Protein AF-A0AAW9KL94-F1 (afdb_monomer_lite)

pLDDT: mean 88.98, std 14.38, range [49.84, 98.56]

InterPro domains:
  IPR012925 TipAS antibiotic-recognition domain [PF07739] (24-124)

Secondary structure (DSSP, 8-state):
--SSSSHHHHHHHHHHHS-HHHHHHHHHHHHHHHHHHHT-SHHHHHHHHHHTS-TTS-TTSHHHHHHHHHHHHHHHHH-GGGTSTTHHHHHHHHHHHTTSHHHHHHHHHHH-TTHHHHHHHHT--

Organism: Clostridium perfringens (NCBI:txid1502)

Structure (mmCIF, N/CA/C/O backbone):
data_AF-A0AAW9KL94-F1
#
_entry.id   AF-A0AAW9KL94-F1
#
loop_
_atom_site.group_PDB
_atom_site.id
_atom_site.type_symbol
_atom_site.label_atom_id
_atom_site.label_alt_id
_atom_site.label_comp_id
_atom_site.label_asym_id
_atom_site.label_entity_id
_atom_site.label_seq_id
_atom_site.pdbx_PDB_ins_code
_atom_site.Cartn_x
_atom_site.Cartn_y
_atom_site.Cartn_z
_atom_site.occupancy
_atom_site.B_iso_or_equiv
_atom_site.auth_seq_id
_atom_site.auth_comp_id
_atom_site.auth_asym_id
_atom_site.auth_atom_id
_atom_site.pdbx_PDB_model_num
ATOM 1 N N . ILE A 1 1 ? 7.735 -8.769 -42.704 1.00 50.47 1 ILE A N 1
ATOM 2 C CA . ILE A 1 1 ? 8.885 -9.180 -41.852 1.00 50.47 1 ILE A CA 1
ATOM 3 C C . ILE A 1 1 ? 10.203 -9.047 -42.644 1.00 50.47 1 ILE A C 1
ATOM 5 O O . ILE A 1 1 ? 10.888 -10.033 -42.862 1.00 50.47 1 ILE A O 1
ATOM 9 N N . LYS A 1 2 ? 10.554 -7.854 -43.159 1.00 49.84 2 LYS A N 1
ATOM 10 C CA . LYS A 1 2 ? 11.738 -7.690 -44.041 1.00 49.84 2 LYS A CA 1
ATOM 11 C C . LYS A 1 2 ? 12.756 -6.624 -43.608 1.00 49.84 2 LYS A C 1
ATOM 13 O O . LYS A 1 2 ? 13.808 -6.554 -44.219 1.00 49.84 2 LYS A O 1
ATOM 18 N N . GLN A 1 3 ? 12.505 -5.859 -42.540 1.00 54.56 3 GLN A N 1
ATOM 19 C CA . GLN A 1 3 ? 13.474 -4.860 -42.050 1.00 54.56 3 GLN A CA 1
ATOM 20 C C . GLN A 1 3 ? 14.370 -5.338 -40.894 1.00 54.56 3 GLN A C 1
ATOM 22 O O . GLN A 1 3 ? 15.459 -4.805 -40.735 1.00 54.56 3 GLN A O 1
ATOM 27 N N . TYR A 1 4 ? 13.970 -6.355 -40.117 1.00 53.28 4 TYR A N 1
ATOM 28 C CA . TYR A 1 4 ? 14.701 -6.733 -38.893 1.00 53.28 4 TYR A CA 1
ATOM 29 C C . TYR A 1 4 ? 15.204 -8.183 -38.849 1.00 53.28 4 TYR A C 1
ATOM 31 O O . TYR A 1 4 ? 15.937 -8.537 -37.936 1.00 53.28 4 TYR A O 1
ATOM 39 N N . GLY A 1 5 ? 14.890 -9.032 -39.832 1.00 55.97 5 GLY A N 1
ATOM 40 C CA . GLY A 1 5 ? 15.486 -10.374 -39.974 1.00 55.97 5 GLY A CA 1
ATOM 41 C C . GLY A 1 5 ? 15.076 -11.442 -38.941 1.00 55.97 5 GLY A C 1
ATOM 42 O O . GLY A 1 5 ? 15.263 -12.618 -39.217 1.00 55.97 5 GLY A O 1
ATOM 43 N N . SER A 1 6 ? 14.488 -11.082 -37.795 1.00 70.38 6 SER A N 1
ATOM 44 C CA . SER A 1 6 ? 13.796 -11.998 -36.868 1.00 70.38 6 SER A CA 1
ATOM 45 C C . SER A 1 6 ? 12.866 -11.223 -35.917 1.00 70.38 6 SER A C 1
ATOM 47 O O . SER A 1 6 ? 13.014 -10.009 -35.755 1.00 70.38 6 SER A O 1
ATOM 49 N N . ILE A 1 7 ? 11.913 -11.912 -35.274 1.00 62.25 7 ILE A N 1
ATOM 50 C CA . ILE A 1 7 ? 11.024 -11.329 -34.243 1.00 62.25 7 ILE A CA 1
ATOM 51 C C . ILE A 1 7 ? 11.844 -10.798 -33.058 1.00 62.25 7 ILE A C 1
ATOM 53 O O . ILE A 1 7 ? 11.562 -9.730 -32.523 1.00 62.25 7 ILE A O 1
ATOM 57 N N . GLU A 1 8 ? 12.917 -11.497 -32.699 1.00 64.31 8 GLU A N 1
ATOM 58 C CA . GLU A 1 8 ? 13.813 -11.120 -31.607 1.00 64.31 8 GLU A CA 1
ATOM 59 C C . GLU A 1 8 ? 14.608 -9.841 -31.917 1.00 64.31 8 GLU A C 1
ATOM 61 O O . GLU A 1 8 ? 14.718 -8.947 -31.076 1.00 64.31 8 GLU A O 1
ATOM 66 N N . LYS A 1 9 ? 15.091 -9.684 -33.157 1.00 69.69 9 LYS A N 1
ATOM 67 C CA . LYS A 1 9 ? 15.731 -8.439 -33.609 1.00 69.69 9 LYS A CA 1
ATOM 68 C C . LYS A 1 9 ? 14.746 -7.274 -33.669 1.00 69.69 9 LYS A C 1
ATOM 70 O O . LYS A 1 9 ? 15.135 -6.153 -33.356 1.00 69.69 9 LYS A O 1
ATOM 75 N N . TYR A 1 10 ? 13.488 -7.528 -34.024 1.00 57.81 10 TYR A N 1
ATOM 76 C CA . TYR A 1 10 ? 12.427 -6.522 -33.980 1.00 57.81 10 TYR A CA 1
ATOM 77 C C . TYR A 1 10 ? 12.117 -6.087 -32.540 1.00 57.81 10 TYR A C 1
ATOM 79 O O . TYR A 1 10 ? 12.093 -4.891 -32.267 1.00 57.81 10 TYR A O 1
ATOM 87 N N . ALA A 1 11 ? 11.992 -7.026 -31.597 1.00 61.16 11 ALA A N 1
ATOM 88 C CA . ALA A 1 11 ? 11.807 -6.720 -30.176 1.00 61.16 11 ALA A CA 1
ATOM 89 C C . ALA A 1 11 ? 12.998 -5.935 -29.595 1.00 61.16 11 ALA A C 1
ATOM 91 O O . ALA A 1 11 ? 12.813 -4.957 -28.873 1.00 61.16 11 ALA A O 1
ATOM 92 N N . LYS A 1 12 ? 14.230 -6.309 -29.960 1.00 66.50 12 LYS A N 1
ATOM 93 C CA . LYS A 1 12 ? 15.451 -5.606 -29.542 1.00 66.50 12 LYS A CA 1
ATOM 94 C C . LYS A 1 12 ? 15.561 -4.206 -30.155 1.00 66.50 12 LYS A C 1
ATOM 96 O O . LYS A 1 12 ? 16.001 -3.282 -29.479 1.00 66.5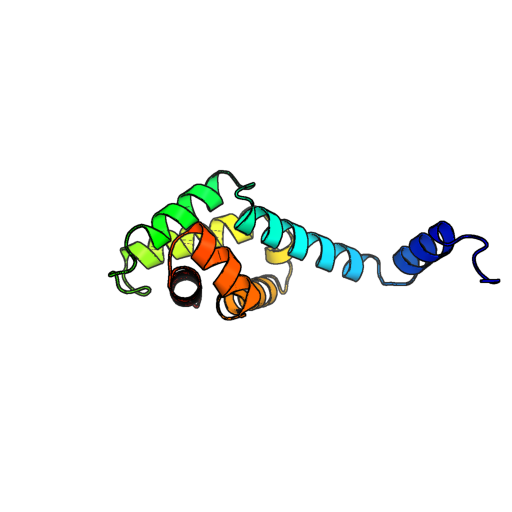0 12 LYS A O 1
ATOM 101 N N . ALA A 1 13 ? 15.143 -4.034 -31.409 1.00 64.44 13 ALA A N 1
ATOM 102 C CA . ALA A 1 13 ? 15.093 -2.733 -32.069 1.00 64.44 13 ALA A CA 1
ATOM 103 C C . ALA A 1 13 ? 13.984 -1.837 -31.499 1.00 64.44 13 ALA A C 1
ATOM 105 O O . ALA A 1 13 ? 14.219 -0.651 -31.309 1.00 64.44 13 ALA A O 1
ATOM 106 N N . LEU A 1 14 ? 12.820 -2.390 -31.150 1.00 63.09 14 LEU A N 1
ATOM 107 C CA . LEU A 1 14 ? 11.758 -1.668 -30.443 1.00 63.09 14 LEU A CA 1
ATOM 108 C C . LEU A 1 14 ? 12.208 -1.205 -29.056 1.00 63.09 14 LEU A C 1
ATOM 110 O O . LEU A 1 14 ? 12.028 -0.037 -28.738 1.00 63.09 14 LEU A O 1
ATOM 114 N N . LYS A 1 15 ? 12.865 -2.074 -28.273 1.00 58.97 15 LYS A N 1
ATOM 115 C CA . LYS A 1 15 ? 13.479 -1.693 -26.986 1.00 58.97 15 LYS A CA 1
ATOM 116 C C . LYS A 1 15 ? 14.546 -0.599 -27.121 1.00 58.97 15 LYS A C 1
ATOM 118 O O . LYS A 1 15 ? 14.819 0.090 -26.152 1.00 58.97 15 LYS A O 1
ATOM 123 N N . LYS A 1 16 ? 15.169 -0.474 -28.297 1.00 61.38 16 LYS A N 1
ATOM 124 C CA . LYS A 1 16 ? 16.180 0.549 -28.599 1.00 61.38 16 LYS A CA 1
ATOM 125 C C . LYS A 1 16 ? 15.573 1.848 -29.156 1.00 61.38 16 LYS A C 1
ATOM 127 O O . LYS A 1 16 ? 16.164 2.903 -28.969 1.00 61.38 16 LYS A O 1
ATOM 132 N N . ASN A 1 17 ? 14.443 1.761 -29.864 1.00 57.38 17 ASN A N 1
ATOM 133 C CA . ASN A 1 17 ? 13.765 2.889 -30.517 1.00 57.38 17 ASN A CA 1
ATOM 134 C C . ASN A 1 17 ? 12.719 3.568 -29.622 1.00 57.38 17 ASN A C 1
ATOM 136 O O . ASN A 1 17 ? 12.432 4.745 -29.812 1.00 57.38 17 ASN A O 1
ATOM 140 N N . LEU A 1 18 ? 12.135 2.841 -28.668 1.00 56.53 18 LEU A N 1
ATOM 141 C CA . LEU A 1 18 ? 11.465 3.445 -27.521 1.00 56.53 18 LEU A CA 1
ATOM 142 C C . LEU A 1 18 ? 12.571 3.975 -26.610 1.00 56.53 18 LEU A C 1
ATOM 144 O O . LEU A 1 18 ? 13.489 3.216 -26.302 1.00 56.53 18 LEU A O 1
ATOM 148 N N . ASN A 1 19 ? 12.513 5.254 -26.222 1.00 59.00 19 ASN A N 1
ATOM 149 C CA . ASN A 1 19 ? 13.479 5.838 -25.289 1.00 59.00 19 ASN A CA 1
ATOM 150 C C . ASN A 1 19 ? 13.688 4.860 -24.130 1.00 59.00 19 ASN A C 1
ATOM 152 O O . ASN A 1 19 ? 12.710 4.445 -23.500 1.00 59.00 19 ASN A O 1
ATOM 156 N N . SER A 1 20 ? 14.943 4.473 -23.884 1.00 60.94 20 SER A N 1
ATOM 157 C CA . SER A 1 20 ? 15.331 3.531 -22.825 1.00 60.94 20 SER A CA 1
ATOM 158 C C . SER A 1 20 ? 14.648 3.856 -21.499 1.00 60.94 20 SER A C 1
ATOM 160 O O . SER A 1 20 ? 14.251 2.953 -20.774 1.00 60.94 20 SER A O 1
ATOM 162 N N . ASP A 1 21 ? 14.430 5.144 -21.255 1.00 61.25 21 ASP A N 1
ATOM 163 C CA . ASP A 1 21 ? 13.865 5.716 -20.039 1.00 61.25 21 ASP A CA 1
ATOM 164 C C . ASP A 1 21 ? 12.362 5.416 -19.866 1.00 61.25 21 ASP A C 1
ATOM 166 O O . ASP A 1 21 ? 11.870 5.274 -18.750 1.00 61.25 21 ASP A O 1
ATOM 170 N N . ILE A 1 22 ? 11.610 5.257 -20.963 1.00 60.31 22 ILE A N 1
ATOM 171 C CA . ILE A 1 22 ? 10.190 4.857 -20.913 1.00 60.31 22 ILE A CA 1
ATOM 172 C C . ILE A 1 22 ? 10.077 3.357 -20.632 1.00 60.31 22 ILE A C 1
ATOM 174 O O . ILE A 1 22 ? 9.215 2.924 -19.863 1.00 60.31 22 ILE A O 1
ATOM 178 N N . LEU A 1 23 ? 10.953 2.556 -21.247 1.00 61.12 23 LEU A N 1
ATOM 179 C CA . LEU A 1 23 ? 10.993 1.114 -21.017 1.00 61.12 23 LEU A CA 1
ATOM 180 C C . LEU A 1 23 ? 11.379 0.804 -19.562 1.00 61.12 23 LEU A C 1
ATOM 182 O O . LEU A 1 23 ? 10.755 -0.056 -18.941 1.00 61.12 23 LEU A O 1
ATOM 186 N N . THR A 1 24 ? 12.332 1.549 -18.994 1.00 79.69 24 THR A N 1
ATOM 187 C CA . THR A 1 24 ? 12.731 1.402 -17.587 1.00 79.69 24 THR A CA 1
ATOM 188 C C . THR A 1 24 ? 11.652 1.879 -16.615 1.00 79.69 24 THR A C 1
ATOM 190 O O . THR A 1 24 ? 11.547 1.326 -15.522 1.00 79.69 24 THR A O 1
ATOM 193 N N . LEU A 1 25 ? 10.816 2.858 -16.978 1.00 86.00 25 LEU A N 1
ATOM 194 C CA . LEU A 1 25 ? 9.719 3.314 -16.117 1.00 86.00 25 LEU A CA 1
ATOM 195 C C . LEU A 1 25 ? 8.605 2.261 -15.991 1.00 86.00 25 LEU A C 1
ATOM 197 O O . LEU A 1 25 ? 8.128 1.985 -14.888 1.00 86.00 25 LEU A O 1
ATOM 201 N N . GLY A 1 26 ? 8.219 1.633 -17.107 1.00 87.50 26 GLY A N 1
ATOM 202 C CA . GLY A 1 26 ? 7.238 0.542 -17.107 1.00 87.50 26 GLY A CA 1
ATOM 203 C C . GLY A 1 26 ? 7.689 -0.649 -16.255 1.00 87.50 26 GLY A C 1
ATOM 204 O O . GLY A 1 26 ? 6.930 -1.132 -15.416 1.00 87.50 26 GLY A O 1
ATOM 205 N N . GLU A 1 27 ? 8.954 -1.060 -16.394 1.00 90.56 27 GLU A N 1
ATOM 206 C CA . GLU A 1 27 ? 9.545 -2.146 -15.599 1.00 90.56 27 GLU A CA 1
ATOM 207 C C . GLU A 1 27 ? 9.555 -1.829 -14.092 1.00 90.56 27 GLU A C 1
ATOM 209 O O . GLU A 1 27 ? 9.306 -2.715 -13.270 1.00 90.56 27 GLU A O 1
ATOM 214 N N . GLN A 1 28 ? 9.787 -0.569 -13.708 1.00 92.38 28 GLN A N 1
ATOM 215 C CA . GLN A 1 28 ? 9.750 -0.155 -12.303 1.00 92.38 28 GLN A CA 1
ATOM 216 C C . GLN A 1 28 ? 8.333 -0.162 -11.718 1.00 92.38 28 GLN A C 1
ATOM 218 O O . GLN A 1 28 ? 8.145 -0.638 -10.593 1.00 92.38 28 GLN A O 1
ATOM 223 N N . TYR A 1 29 ? 7.330 0.292 -12.477 1.00 92.81 29 TYR A N 1
ATOM 224 C CA . TYR A 1 29 ? 5.929 0.159 -12.074 1.00 92.81 29 TYR A CA 1
ATOM 225 C C . TYR A 1 29 ? 5.541 -1.305 -11.887 1.00 92.81 29 TYR A C 1
ATOM 227 O O . TYR A 1 29 ? 4.960 -1.667 -10.864 1.00 92.81 29 TYR A O 1
ATOM 235 N N . ASP A 1 30 ? 5.861 -2.152 -12.862 1.00 93.19 30 ASP A N 1
ATOM 236 C CA . ASP A 1 30 ? 5.502 -3.566 -12.822 1.00 93.19 30 ASP A CA 1
ATOM 237 C C . ASP A 1 30 ? 6.187 -4.287 -11.663 1.00 93.19 30 ASP A C 1
ATOM 239 O O . ASP A 1 30 ? 5.553 -5.105 -10.994 1.00 93.19 30 ASP A O 1
ATOM 243 N N . LYS A 1 31 ? 7.438 -3.927 -11.353 1.00 94.06 31 LYS A N 1
ATOM 244 C CA . LYS A 1 31 ? 8.137 -4.417 -10.162 1.00 94.06 31 LYS A CA 1
ATOM 245 C C . LYS A 1 31 ? 7.370 -4.076 -8.882 1.00 94.06 31 LYS A C 1
ATOM 247 O O . LYS A 1 31 ? 7.071 -4.982 -8.110 1.00 94.06 31 LYS A O 1
ATOM 252 N N . PHE A 1 32 ? 7.006 -2.810 -8.665 1.00 95.06 32 PHE A N 1
ATOM 253 C CA . PHE A 1 32 ? 6.276 -2.418 -7.452 1.00 95.06 32 PHE A CA 1
ATOM 254 C C . PHE A 1 32 ? 4.897 -3.092 -7.357 1.00 95.06 32 PHE A C 1
ATOM 256 O O . PHE A 1 32 ? 4.547 -3.644 -6.312 1.00 95.06 32 PHE A O 1
ATOM 263 N N . LYS A 1 33 ? 4.128 -3.110 -8.456 1.00 94.19 33 LYS A N 1
ATOM 264 C CA . LYS A 1 33 ? 2.817 -3.783 -8.524 1.00 94.19 33 LYS A CA 1
ATOM 265 C C . LYS A 1 33 ? 2.941 -5.261 -8.153 1.00 94.19 33 LYS A C 1
ATOM 267 O O . LYS A 1 33 ? 2.168 -5.765 -7.339 1.00 94.19 33 LYS A O 1
ATOM 272 N N . LYS A 1 34 ? 3.935 -5.943 -8.726 1.00 92.94 34 LYS A N 1
ATOM 273 C CA . LYS A 1 34 ? 4.211 -7.354 -8.461 1.00 92.94 34 LYS A CA 1
ATOM 274 C C . LYS A 1 34 ? 4.592 -7.586 -7.008 1.00 92.94 34 LYS A C 1
ATOM 276 O O . LYS A 1 34 ? 4.061 -8.501 -6.393 1.00 92.94 34 LYS A O 1
ATOM 281 N N . ASP A 1 35 ? 5.464 -6.760 -6.445 1.00 93.38 35 ASP A N 1
ATOM 282 C CA . ASP A 1 35 ? 5.892 -6.912 -5.057 1.00 93.38 35 ASP A CA 1
ATOM 283 C C . ASP A 1 35 ? 4.735 -6.706 -4.068 1.00 93.38 35 ASP A C 1
ATOM 285 O O . ASP A 1 35 ? 4.653 -7.428 -3.072 1.00 93.38 35 ASP A O 1
ATOM 289 N N . CYS A 1 36 ? 3.817 -5.780 -4.368 1.00 92.19 36 CYS A N 1
ATOM 290 C CA . CYS A 1 36 ? 2.605 -5.535 -3.585 1.00 92.19 36 CYS A CA 1
ATOM 291 C C . CYS A 1 36 ? 1.623 -6.721 -3.645 1.00 92.19 36 CYS A C 1
ATOM 293 O O . CYS A 1 36 ? 1.149 -7.198 -2.609 1.00 92.19 36 CYS A O 1
ATOM 295 N N . LEU A 1 37 ? 1.345 -7.250 -4.842 1.00 92.69 37 LEU A N 1
ATOM 296 C CA . LEU A 1 37 ? 0.398 -8.355 -5.018 1.00 92.69 37 LEU A CA 1
ATOM 297 C C . LEU A 1 37 ? 0.983 -9.703 -4.564 1.00 92.69 37 LEU A C 1
ATOM 299 O O . LEU A 1 37 ? 0.299 -10.464 -3.881 1.00 92.69 37 LEU A O 1
ATOM 303 N N . GLU A 1 38 ? 2.258 -9.970 -4.852 1.00 94.25 38 GLU A N 1
ATOM 304 C CA . GLU A 1 38 ? 2.939 -11.251 -4.591 1.00 94.25 38 GLU A CA 1
ATOM 305 C C . GLU A 1 38 ? 3.759 -11.279 -3.287 1.00 94.25 38 GLU A C 1
ATOM 307 O O . GLU A 1 38 ? 4.492 -12.239 -3.056 1.00 94.25 38 GLU A O 1
ATOM 312 N N . ASP A 1 39 ? 3.653 -10.265 -2.419 1.00 93.81 39 ASP A N 1
ATOM 313 C CA . ASP A 1 39 ? 4.307 -10.246 -1.098 1.00 93.81 39 ASP A CA 1
ATOM 314 C C . ASP A 1 39 ? 5.846 -10.350 -1.142 1.00 93.81 39 ASP A C 1
ATOM 316 O O . ASP A 1 39 ? 6.475 -10.905 -0.235 1.00 93.81 39 ASP A O 1
ATOM 320 N N . LYS A 1 40 ? 6.483 -9.815 -2.191 1.00 94.62 40 LYS A N 1
ATOM 321 C CA . LYS A 1 40 ? 7.942 -9.958 -2.377 1.00 94.62 40 LYS A CA 1
ATOM 322 C C . LYS A 1 40 ? 8.775 -9.007 -1.541 1.00 94.62 40 LYS A C 1
ATOM 324 O O . LYS A 1 40 ? 9.952 -9.274 -1.307 1.00 94.62 40 LYS A O 1
ATOM 329 N N . HIS A 1 41 ? 8.177 -7.914 -1.084 1.00 95.94 41 HIS A N 1
ATOM 330 C CA . HIS A 1 41 ? 8.854 -6.963 -0.224 1.00 95.94 41 HIS A CA 1
ATOM 331 C C . HIS A 1 41 ? 8.540 -7.277 1.248 1.00 95.94 41 HIS A C 1
ATOM 333 O O . HIS A 1 41 ? 7.405 -7.065 1.682 1.00 95.94 41 HIS A O 1
ATOM 339 N N . PRO A 1 42 ? 9.520 -7.730 2.057 1.00 94.75 42 PRO A N 1
ATOM 340 C CA . PRO A 1 42 ? 9.261 -8.298 3.383 1.00 94.75 42 PRO A CA 1
ATOM 341 C C . PRO A 1 42 ? 8.601 -7.299 4.338 1.00 94.75 42 PRO A C 1
ATOM 343 O O . PRO A 1 42 ? 7.666 -7.655 5.046 1.00 94.75 42 PRO A O 1
ATOM 346 N N . LYS A 1 43 ? 9.038 -6.032 4.320 1.00 97.62 43 LYS A N 1
ATOM 347 C CA . LYS A 1 43 ? 8.452 -4.984 5.165 1.00 97.62 43 LYS A CA 1
ATOM 348 C C . LYS A 1 43 ? 7.047 -4.566 4.711 1.00 97.62 43 LYS A C 1
ATOM 350 O O . LYS A 1 43 ? 6.115 -4.610 5.506 1.00 97.62 43 LYS A O 1
ATOM 355 N N . LEU A 1 44 ? 6.881 -4.195 3.437 1.00 97.81 44 LEU A N 1
ATOM 356 C CA . LEU A 1 44 ? 5.5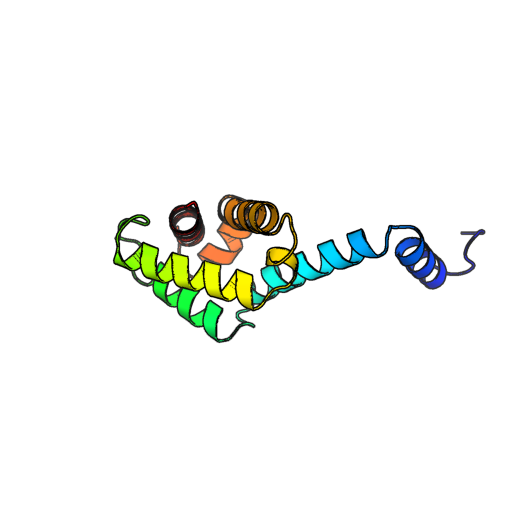82 -3.800 2.883 1.00 97.81 44 LEU A CA 1
ATOM 357 C C . LEU A 1 44 ? 4.518 -4.889 3.045 1.00 97.81 44 LEU A C 1
ATOM 359 O O . LEU A 1 44 ? 3.391 -4.560 3.391 1.00 97.81 44 LEU A O 1
ATOM 363 N N . LYS A 1 45 ? 4.867 -6.170 2.871 1.00 97.19 45 LYS A N 1
ATOM 364 C CA . LYS A 1 45 ? 3.954 -7.297 3.122 1.00 97.19 45 LYS A CA 1
ATOM 365 C C . LYS A 1 45 ? 3.305 -7.213 4.504 1.00 97.19 45 LYS A C 1
ATOM 367 O O . LYS A 1 45 ? 2.088 -7.335 4.628 1.00 97.19 45 LYS A O 1
ATOM 372 N N . GLU A 1 46 ? 4.113 -7.018 5.543 1.00 98.38 46 GLU A N 1
ATOM 373 C CA . GLU A 1 46 ? 3.616 -6.969 6.918 1.00 98.38 46 GLU A CA 1
ATOM 374 C C . GLU A 1 46 ? 2.833 -5.680 7.189 1.00 98.38 46 GLU A C 1
ATOM 376 O O . GLU A 1 46 ? 1.804 -5.721 7.859 1.00 98.38 46 GLU A O 1
ATOM 381 N N . LEU A 1 47 ? 3.237 -4.554 6.596 1.00 98.56 47 LEU A N 1
ATOM 382 C CA . LEU A 1 47 ? 2.486 -3.301 6.698 1.00 98.56 47 LEU A CA 1
ATOM 383 C C . LEU A 1 47 ? 1.110 -3.381 6.021 1.00 98.56 47 LEU A C 1
ATOM 385 O O . LEU A 1 47 ? 0.123 -2.953 6.617 1.00 98.56 47 LEU A O 1
ATOM 389 N N . TYR A 1 48 ? 1.013 -3.981 4.830 1.00 98.00 48 TYR A N 1
ATOM 390 C CA . TYR A 1 48 ? -0.268 -4.181 4.145 1.00 98.00 48 TYR A CA 1
ATOM 391 C C . TYR A 1 48 ? -1.183 -5.148 4.898 1.00 98.00 48 TYR A C 1
ATOM 393 O O . TYR A 1 48 ? -2.383 -4.915 4.960 1.00 98.00 48 TYR A O 1
ATOM 401 N N . LYS A 1 49 ? -0.648 -6.194 5.538 1.00 98.12 49 LYS A N 1
ATOM 402 C CA . LYS A 1 49 ? -1.452 -7.025 6.451 1.00 98.12 49 LYS A CA 1
ATOM 403 C C . LYS A 1 49 ? -1.925 -6.241 7.672 1.00 98.12 49 LYS A C 1
ATOM 405 O O . LYS A 1 49 ? -3.053 -6.416 8.118 1.00 98.12 49 LYS A O 1
ATOM 410 N N . LYS A 1 50 ? -1.063 -5.389 8.229 1.00 98.25 50 LYS A N 1
ATOM 411 C CA . LYS A 1 50 ? -1.376 -4.606 9.426 1.00 98.25 50 LYS A CA 1
ATOM 412 C C . LYS A 1 50 ? -2.467 -3.576 9.147 1.00 98.25 50 LYS A C 1
ATOM 414 O O . LYS A 1 50 ? -3.404 -3.480 9.936 1.00 98.25 50 LYS A O 1
ATOM 419 N N . ILE A 1 51 ? -2.384 -2.854 8.028 1.00 98.06 51 ILE A N 1
ATOM 420 C CA . ILE A 1 51 ? -3.353 -1.802 7.691 1.00 98.06 51 ILE A CA 1
ATOM 421 C C . ILE A 1 51 ? -4.761 -2.362 7.453 1.00 98.06 51 ILE A C 1
ATOM 423 O O . ILE A 1 51 ? -5.734 -1.699 7.784 1.00 98.06 51 ILE A O 1
ATOM 427 N N . VAL A 1 52 ? -4.876 -3.597 6.953 1.00 97.88 52 VAL A N 1
ATOM 428 C CA . VAL A 1 52 ? -6.166 -4.270 6.701 1.00 97.88 52 VAL A CA 1
ATOM 429 C C . VAL A 1 52 ? -6.604 -5.216 7.820 1.00 97.88 52 VAL A C 1
ATOM 431 O O . VAL A 1 52 ? -7.620 -5.889 7.679 1.00 97.88 52 VAL A O 1
ATOM 434 N N . SER A 1 53 ? -5.855 -5.293 8.926 1.00 97.38 53 SER A N 1
ATOM 435 C CA . SER A 1 53 ? -6.151 -6.230 10.023 1.00 97.38 53 SER A CA 1
ATOM 436 C C . SER A 1 53 ? -7.495 -5.959 10.710 1.00 97.38 53 SER A C 1
ATOM 438 O O . SER A 1 53 ? -8.086 -6.877 11.274 1.00 97.38 53 SER A O 1
ATOM 440 N N . ASP A 1 54 ? -7.986 -4.719 10.634 1.00 97.19 54 ASP A N 1
ATOM 441 C CA . ASP A 1 54 ? -9.292 -4.301 11.131 1.00 97.19 54 ASP A CA 1
ATOM 442 C C . ASP A 1 54 ? -9.910 -3.250 10.198 1.00 97.19 54 ASP A C 1
ATOM 444 O O . ASP A 1 54 ? -9.652 -2.050 10.308 1.00 97.19 54 ASP A O 1
ATOM 448 N N . LEU A 1 55 ? -10.746 -3.724 9.273 1.00 97.69 55 LEU A N 1
ATOM 449 C CA . LEU A 1 55 ? -11.446 -2.884 8.297 1.00 97.69 55 LEU A CA 1
ATOM 450 C C . LEU A 1 55 ? -12.602 -2.072 8.908 1.00 97.69 55 LEU A C 1
ATOM 452 O O . LEU A 1 55 ? -13.219 -1.283 8.196 1.00 97.69 55 LEU A O 1
ATOM 456 N N . SER A 1 56 ? -12.923 -2.258 10.195 1.00 97.12 56 SER A N 1
ATOM 457 C CA . SER A 1 56 ? -13.955 -1.463 10.877 1.00 97.12 56 SER A CA 1
ATOM 458 C C . SER A 1 56 ? -13.453 -0.086 11.326 1.00 97.12 56 SER A C 1
ATOM 460 O O . SER A 1 56 ? -14.256 0.783 11.672 1.00 97.12 56 SER A O 1
ATOM 462 N N . LYS A 1 57 ? -12.130 0.125 11.316 1.00 97.62 57 LYS A N 1
ATOM 463 C CA . LYS A 1 57 ? -11.500 1.397 11.688 1.00 97.62 57 LYS A CA 1
ATOM 464 C C . LYS A 1 57 ? -11.744 2.481 10.639 1.00 97.62 57 LYS A C 1
ATOM 466 O O . LYS A 1 57 ? -11.987 2.208 9.472 1.00 97.62 57 LYS A O 1
ATOM 471 N N . ASP A 1 58 ? -11.607 3.738 11.049 1.00 97.94 58 ASP A N 1
ATOM 472 C CA . ASP A 1 58 ? -11.547 4.854 10.105 1.00 97.94 58 ASP A CA 1
ATOM 473 C C . ASP A 1 58 ? -10.185 4.834 9.371 1.00 97.94 58 ASP A C 1
ATOM 475 O O . ASP A 1 58 ? -9.145 4.882 10.048 1.00 97.94 58 ASP A O 1
ATOM 479 N N . PRO A 1 59 ? -10.149 4.804 8.020 1.00 97.62 59 PRO A N 1
ATOM 480 C CA . PRO A 1 59 ? -8.913 4.910 7.241 1.00 97.62 59 PRO A CA 1
ATOM 481 C C . PRO A 1 59 ? -8.078 6.161 7.561 1.00 97.62 59 PRO A C 1
ATOM 483 O O . PRO A 1 59 ? -6.862 6.174 7.371 1.00 97.62 59 PRO A O 1
ATOM 486 N N . SER A 1 60 ? -8.713 7.218 8.073 1.00 97.25 60 SER A N 1
ATOM 487 C CA . SER A 1 60 ? -8.072 8.470 8.493 1.00 97.25 60 SER A CA 1
ATOM 488 C C . SER A 1 60 ? -7.666 8.496 9.968 1.00 97.25 60 SER A C 1
ATOM 490 O O . SER A 1 60 ? -7.055 9.477 10.406 1.00 97.25 60 SER A O 1
ATOM 492 N N . SER A 1 61 ? -7.965 7.445 10.739 1.00 97.88 61 SER A N 1
ATOM 493 C CA . SER A 1 61 ? -7.577 7.353 12.150 1.00 97.88 61 SER A CA 1
ATOM 494 C C . SER A 1 61 ? -6.058 7.403 12.322 1.00 97.88 61 SER A C 1
ATOM 496 O O . SER A 1 61 ? -5.296 6.951 11.468 1.00 97.88 61 SER A O 1
ATOM 498 N N . LYS A 1 62 ? -5.601 7.930 13.464 1.00 97.62 62 LYS A N 1
ATOM 499 C CA . LYS A 1 62 ? -4.169 8.106 13.757 1.00 97.62 62 LYS A CA 1
ATOM 500 C C . LYS A 1 62 ? -3.365 6.815 13.575 1.00 97.62 62 LYS A C 1
ATOM 502 O O . LYS A 1 62 ? -2.279 6.857 13.014 1.00 97.62 62 LYS A O 1
ATOM 507 N N . GLU A 1 63 ? -3.897 5.687 14.035 1.00 97.62 63 GLU A N 1
ATOM 508 C CA . GLU A 1 63 ? -3.233 4.387 13.923 1.00 97.62 63 GLU A CA 1
ATOM 509 C C . GLU A 1 63 ? -3.069 3.950 12.462 1.00 97.62 63 GLU A C 1
ATOM 511 O O . GLU A 1 63 ? -1.966 3.598 12.046 1.00 97.62 63 GLU A O 1
ATOM 516 N N . ILE A 1 64 ? -4.143 4.015 11.667 1.00 98.44 64 ILE A N 1
ATOM 517 C CA . ILE A 1 64 ? -4.097 3.644 10.248 1.00 98.44 64 ILE A CA 1
ATOM 518 C C . ILE A 1 64 ? -3.165 4.578 9.480 1.00 98.44 64 ILE A C 1
ATOM 520 O O . ILE A 1 64 ? -2.367 4.123 8.664 1.00 98.44 64 ILE A O 1
ATOM 524 N N . GLN A 1 65 ? -3.199 5.870 9.795 1.00 98.31 65 GLN A N 1
ATOM 525 C CA . GLN A 1 65 ? -2.364 6.874 9.148 1.00 98.31 65 GLN A CA 1
ATOM 526 C C . GLN A 1 65 ? -0.875 6.710 9.466 1.00 98.31 65 GLN A C 1
ATOM 528 O O . GLN A 1 65 ? -0.052 6.912 8.582 1.00 98.31 65 GLN A O 1
ATOM 533 N N . GLN A 1 66 ? -0.516 6.256 10.669 1.00 98.44 66 GLN A N 1
ATOM 534 C CA . GLN A 1 66 ? 0.872 5.898 10.987 1.00 98.44 66 GLN A CA 1
ATOM 535 C C . GLN A 1 66 ? 1.366 4.713 10.147 1.00 98.44 66 GLN A C 1
ATOM 537 O O . GLN A 1 66 ? 2.505 4.711 9.685 1.00 98.44 66 GLN A O 1
ATOM 542 N N . ILE A 1 67 ? 0.511 3.710 9.918 1.00 98.56 67 ILE A N 1
ATOM 543 C CA . ILE A 1 67 ? 0.855 2.564 9.062 1.00 98.56 67 ILE A CA 1
ATOM 544 C C . ILE A 1 67 ? 0.949 3.007 7.596 1.00 98.56 67 ILE A 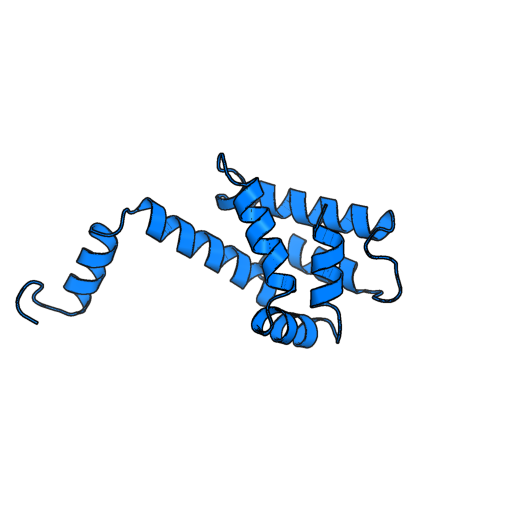C 1
ATOM 546 O O . ILE A 1 67 ? 1.884 2.617 6.901 1.00 98.56 67 ILE A O 1
ATOM 550 N N . ALA A 1 68 ? 0.012 3.839 7.133 1.00 98.44 68 ALA A N 1
ATOM 551 C CA . ALA A 1 68 ? 0.001 4.408 5.788 1.00 98.44 68 ALA A CA 1
ATOM 552 C C . ALA A 1 68 ? 1.268 5.230 5.504 1.00 98.44 68 ALA A C 1
ATOM 554 O O . ALA A 1 68 ? 1.914 5.030 4.477 1.00 98.44 68 ALA A O 1
ATOM 555 N N . GLU A 1 69 ? 1.675 6.089 6.439 1.00 98.31 69 GLU A N 1
ATOM 556 C CA . GLU A 1 69 ? 2.921 6.851 6.351 1.00 98.31 69 GLU A CA 1
ATOM 557 C C . GLU A 1 69 ? 4.140 5.922 6.273 1.00 98.31 69 GLU A C 1
ATOM 559 O O . GLU A 1 69 ? 5.033 6.124 5.447 1.00 98.31 69 GLU A O 1
ATOM 564 N N . GLU A 1 70 ? 4.168 4.851 7.071 1.00 98.56 70 GLU A N 1
ATOM 565 C CA . GLU A 1 70 ? 5.254 3.875 7.018 1.00 98.56 70 GLU A CA 1
ATOM 566 C C . GLU A 1 70 ? 5.298 3.111 5.682 1.00 98.56 70 GLU A C 1
ATOM 568 O O . GLU A 1 70 ? 6.391 2.841 5.170 1.00 98.56 70 GLU A O 1
ATOM 573 N N . ILE A 1 71 ? 4.141 2.799 5.086 1.00 98.44 71 IL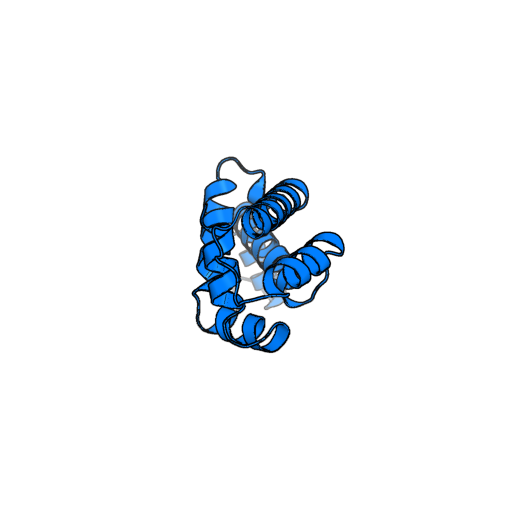E A N 1
ATOM 574 C CA . ILE A 1 71 ? 4.038 2.217 3.738 1.00 98.44 71 ILE A CA 1
ATOM 575 C C . ILE A 1 71 ? 4.624 3.184 2.710 1.00 98.44 71 ILE A C 1
ATOM 577 O O . ILE A 1 71 ? 5.524 2.792 1.965 1.00 98.44 71 ILE A O 1
ATOM 581 N N . THR A 1 72 ? 4.164 4.438 2.697 1.00 97.81 72 THR A N 1
ATOM 582 C CA . THR A 1 72 ? 4.619 5.469 1.753 1.00 97.81 72 THR A CA 1
ATOM 583 C C . THR A 1 72 ? 6.122 5.702 1.870 1.00 97.81 72 THR A C 1
ATOM 585 O O . THR A 1 72 ? 6.834 5.670 0.868 1.00 97.81 72 THR A O 1
ATOM 588 N N . ASN A 1 73 ? 6.638 5.860 3.090 1.00 97.75 73 ASN A N 1
ATOM 589 C CA . ASN A 1 73 ? 8.064 6.078 3.333 1.00 97.75 73 ASN A CA 1
ATOM 590 C C . ASN A 1 73 ? 8.909 4.869 2.922 1.00 97.75 73 ASN A C 1
ATOM 592 O O . ASN A 1 73 ? 9.977 5.036 2.336 1.00 97.75 73 ASN A O 1
ATOM 596 N N . THR A 1 74 ? 8.434 3.649 3.192 1.00 98.19 74 THR A N 1
ATOM 597 C CA . THR A 1 74 ? 9.122 2.423 2.759 1.00 98.19 74 THR A CA 1
ATOM 598 C C . THR A 1 74 ? 9.141 2.331 1.232 1.00 98.19 74 THR A C 1
ATOM 600 O O . THR A 1 74 ? 10.196 2.097 0.652 1.00 98.19 74 THR A O 1
ATOM 603 N N . ALA A 1 75 ? 8.013 2.592 0.565 1.00 96.81 75 ALA A N 1
ATOM 604 C CA . ALA A 1 75 ? 7.939 2.593 -0.892 1.00 96.81 75 ALA A CA 1
ATOM 605 C C . ALA A 1 75 ? 8.888 3.637 -1.505 1.00 96.81 75 ALA A C 1
ATOM 607 O O . ALA A 1 75 ? 9.735 3.285 -2.324 1.00 96.81 75 ALA A O 1
ATOM 608 N N . LYS A 1 76 ? 8.818 4.896 -1.051 1.00 96.06 76 LYS A N 1
ATOM 609 C CA . LYS A 1 76 ? 9.687 5.991 -1.517 1.00 96.06 76 LYS A CA 1
ATOM 610 C C . LYS A 1 76 ? 11.173 5.726 -1.283 1.00 96.06 76 LYS A C 1
ATOM 612 O O . LYS A 1 76 ? 12.014 6.135 -2.078 1.00 96.06 76 LYS A O 1
ATOM 617 N N . LYS A 1 77 ? 11.514 5.022 -0.205 1.00 96.44 77 LYS A N 1
ATOM 618 C CA . LYS A 1 77 ? 12.897 4.655 0.106 1.00 96.44 77 LYS A CA 1
ATOM 619 C C . LYS A 1 77 ? 13.417 3.501 -0.754 1.00 96.44 77 LYS A C 1
ATOM 621 O O . LYS A 1 77 ? 14.588 3.523 -1.135 1.00 96.44 77 LYS A O 1
ATOM 626 N N . ASP A 1 78 ? 12.588 2.506 -1.045 1.00 96.00 78 ASP A N 1
ATOM 627 C CA . ASP A 1 78 ? 13.060 1.222 -1.580 1.00 96.00 78 ASP A CA 1
ATOM 628 C C . ASP A 1 78 ? 12.788 1.053 -3.092 1.00 96.00 78 ASP A C 1
ATOM 630 O O . ASP A 1 78 ? 13.306 0.118 -3.711 1.00 96.00 78 ASP A O 1
ATOM 634 N N . TYR A 1 79 ? 12.028 1.968 -3.712 1.00 95.12 79 TYR A N 1
ATOM 635 C CA . TYR A 1 79 ? 11.711 1.945 -5.145 1.00 95.12 79 TYR A CA 1
ATOM 636 C C . TYR A 1 79 ? 12.078 3.250 -5.855 1.00 95.12 79 TYR A C 1
ATOM 638 O O . TYR A 1 79 ? 11.588 4.330 -5.528 1.00 95.12 79 TYR A O 1
ATOM 646 N N . GLU A 1 80 ? 12.881 3.117 -6.907 1.00 92.50 80 GLU A N 1
ATOM 647 C CA . GLU A 1 80 ? 13.516 4.249 -7.591 1.00 92.50 80 GLU A CA 1
ATOM 648 C C . GLU A 1 80 ? 12.520 5.139 -8.323 1.00 92.50 80 GLU A C 1
ATOM 650 O O . GLU A 1 80 ? 12.688 6.355 -8.335 1.00 92.50 80 GLU A O 1
ATOM 655 N N . ILE A 1 81 ? 11.425 4.559 -8.811 1.00 93.44 81 ILE A N 1
ATOM 656 C CA . ILE A 1 81 ? 10.334 5.280 -9.465 1.00 93.44 81 ILE A CA 1
ATOM 657 C C . ILE A 1 81 ? 9.722 6.365 -8.577 1.00 93.44 81 ILE A C 1
ATOM 659 O O . ILE A 1 81 ? 9.230 7.365 -9.082 1.00 93.44 81 ILE A O 1
ATOM 663 N N . PHE A 1 82 ? 9.785 6.210 -7.256 1.00 95.00 82 PHE A N 1
ATOM 664 C CA . PHE A 1 82 ? 9.250 7.193 -6.317 1.00 95.00 82 PHE A CA 1
ATOM 665 C C . PHE A 1 82 ? 10.308 8.182 -5.802 1.00 95.00 82 PHE A C 1
ATOM 667 O O . PHE A 1 82 ? 9.969 9.075 -5.031 1.00 95.00 82 PHE A O 1
ATOM 674 N N . LYS A 1 83 ? 11.575 8.035 -6.211 1.00 92.19 83 LYS A N 1
ATOM 675 C CA . LYS A 1 83 ? 12.681 8.956 -5.880 1.00 92.19 83 LYS A CA 1
ATOM 676 C C . LYS A 1 83 ? 12.964 9.981 -6.978 1.00 92.19 83 LYS A C 1
ATOM 678 O O . LYS A 1 83 ? 13.802 10.855 -6.787 1.00 92.19 83 LYS A O 1
ATOM 683 N N . MET A 1 84 ? 12.330 9.826 -8.137 1.00 89.19 84 MET A N 1
ATOM 684 C CA . MET A 1 84 ? 12.454 10.742 -9.271 1.00 89.19 84 MET A CA 1
ATOM 685 C C . MET A 1 84 ? 11.806 12.097 -8.946 1.00 89.19 84 MET A C 1
ATOM 687 O O . MET A 1 84 ? 11.007 12.188 -8.015 1.00 89.19 84 MET A O 1
ATOM 691 N N . ASP A 1 85 ? 12.091 13.135 -9.739 1.00 89.00 85 ASP A N 1
ATOM 692 C CA . ASP A 1 85 ? 11.514 14.481 -9.548 1.00 89.00 85 ASP A CA 1
ATOM 693 C C . ASP A 1 85 ? 9.972 14.473 -9.527 1.00 89.00 85 ASP A C 1
ATOM 695 O O . ASP A 1 85 ? 9.344 15.262 -8.830 1.00 89.00 85 ASP A O 1
ATOM 699 N N . ASN A 1 86 ? 9.358 13.538 -10.254 1.00 90.69 86 ASN A N 1
ATOM 700 C CA . ASN A 1 86 ? 7.916 13.285 -10.311 1.00 90.69 86 ASN A CA 1
ATOM 701 C C . ASN A 1 86 ? 7.496 12.040 -9.499 1.00 90.69 86 ASN A C 1
ATOM 703 O O . ASN A 1 86 ? 6.471 11.412 -9.777 1.00 90.69 86 ASN A O 1
ATOM 707 N N . GLY A 1 87 ? 8.290 11.653 -8.498 1.00 92.69 87 GLY A N 1
ATOM 708 C CA . GLY A 1 87 ? 8.044 10.478 -7.663 1.00 92.69 87 GLY A CA 1
ATOM 709 C C . GLY A 1 87 ? 6.715 10.534 -6.906 1.00 92.69 87 GLY A C 1
ATOM 710 O O . GLY A 1 87 ? 6.067 9.501 -6.727 1.00 92.69 87 GLY A O 1
ATOM 711 N N . ASP A 1 88 ? 6.266 11.734 -6.532 1.00 94.31 88 ASP A N 1
ATOM 712 C CA . ASP A 1 88 ? 4.957 11.955 -5.910 1.00 94.31 88 ASP A CA 1
ATOM 713 C C . ASP A 1 88 ? 3.797 11.719 -6.887 1.00 94.31 88 ASP A C 1
ATOM 715 O O . ASP A 1 88 ? 2.808 11.087 -6.513 1.00 94.31 88 ASP A O 1
ATOM 719 N N . ASP A 1 89 ? 3.938 12.112 -8.156 1.00 95.19 89 ASP A N 1
ATOM 720 C CA . ASP A 1 89 ? 2.944 11.817 -9.198 1.00 95.19 89 ASP A CA 1
ATOM 721 C C . ASP A 1 89 ? 2.865 10.308 -9.469 1.00 95.19 89 ASP A C 1
ATOM 723 O O . ASP A 1 89 ? 1.783 9.733 -9.632 1.00 95.19 89 ASP A O 1
ATOM 727 N N . HIS A 1 90 ? 4.021 9.638 -9.477 1.00 94.75 90 HIS A N 1
ATOM 728 C CA . HIS A 1 90 ? 4.112 8.186 -9.597 1.00 94.75 90 HIS A CA 1
ATOM 729 C C . HIS A 1 90 ? 3.455 7.472 -8.413 1.00 94.75 90 HIS A C 1
ATOM 731 O O . HIS A 1 90 ? 2.713 6.505 -8.607 1.00 94.75 90 HIS A O 1
ATOM 737 N N . TRP A 1 91 ? 3.679 7.962 -7.193 1.00 96.69 91 TRP A N 1
ATOM 738 C CA . TRP A 1 91 ? 3.014 7.455 -5.998 1.00 96.69 91 TRP A CA 1
ATOM 739 C C . TRP A 1 91 ? 1.498 7.663 -6.066 1.00 96.69 91 TRP A C 1
ATOM 741 O O . TRP A 1 91 ? 0.738 6.717 -5.854 1.00 96.69 91 TRP A O 1
ATOM 751 N N . TYR A 1 92 ? 1.047 8.859 -6.449 1.00 95.75 92 TYR A N 1
ATOM 752 C CA . TYR A 1 92 ? -0.370 9.166 -6.619 1.00 95.75 92 TYR A CA 1
ATOM 753 C C . TYR A 1 92 ? -1.039 8.211 -7.614 1.00 95.75 92 TYR A C 1
ATOM 755 O O . TYR A 1 92 ? -2.077 7.623 -7.302 1.00 95.75 92 TYR A O 1
ATOM 763 N N . TYR A 1 93 ? -0.420 7.982 -8.778 1.00 94.69 93 TYR A N 1
ATOM 764 C CA . TYR A 1 93 ? -0.903 7.003 -9.754 1.00 94.69 93 TYR A CA 1
ATOM 765 C C . TYR A 1 93 ? -1.044 5.603 -9.140 1.00 94.69 93 TYR A C 1
ATOM 767 O O . TYR A 1 93 ? -2.057 4.930 -9.351 1.00 94.69 93 TYR A O 1
ATOM 775 N N . MET A 1 94 ? -0.063 5.174 -8.344 1.00 95.44 94 MET A N 1
ATOM 776 C CA . MET A 1 94 ? -0.108 3.880 -7.668 1.00 95.44 94 MET A CA 1
ATOM 777 C C . MET A 1 94 ? -1.247 3.784 -6.650 1.00 95.44 94 MET A C 1
ATOM 779 O O . MET A 1 94 ? -1.932 2.762 -6.610 1.00 95.44 94 MET A O 1
ATOM 783 N N . VAL A 1 95 ? -1.510 4.845 -5.886 1.00 97.12 95 VAL A N 1
ATOM 784 C CA . VAL A 1 95 ? -2.642 4.899 -4.947 1.00 97.12 95 VAL A CA 1
ATOM 785 C C . VAL A 1 95 ? -3.984 4.817 -5.684 1.00 97.12 95 VAL A C 1
ATOM 787 O O . VAL A 1 95 ? -4.896 4.122 -5.231 1.00 97.12 95 VAL A O 1
ATOM 790 N N . GLN A 1 96 ? -4.113 5.448 -6.858 1.00 96.31 96 GLN A N 1
ATOM 791 C CA . GLN A 1 96 ? -5.339 5.362 -7.665 1.00 96.31 96 GLN A CA 1
ATOM 792 C C . GLN A 1 96 ? -5.649 3.933 -8.137 1.00 96.31 96 GLN A C 1
ATOM 794 O O . GLN A 1 96 ? -6.822 3.597 -8.330 1.00 96.31 96 GLN A O 1
ATOM 799 N N . LEU A 1 97 ? -4.642 3.058 -8.274 1.00 95.06 97 LEU A N 1
ATOM 800 C CA . LEU A 1 97 ? -4.878 1.664 -8.660 1.00 95.06 97 LEU A CA 1
ATOM 801 C C . LEU A 1 97 ? -5.761 0.926 -7.658 1.00 95.06 97 LEU A C 1
ATOM 803 O O . LEU A 1 97 ? -6.542 0.087 -8.079 1.00 95.06 97 LEU A O 1
ATOM 807 N N . PHE A 1 98 ? -5.757 1.279 -6.374 1.00 96.50 98 PHE A N 1
ATOM 808 C CA . PHE A 1 98 ? -6.643 0.649 -5.388 1.00 96.50 98 PHE A CA 1
ATOM 809 C C . PHE A 1 98 ? -8.144 0.892 -5.641 1.00 96.50 98 PHE A C 1
ATOM 811 O O . PHE A 1 98 ? -8.982 0.206 -5.054 1.00 96.50 98 PHE A O 1
ATOM 818 N N . SER A 1 99 ? -8.493 1.827 -6.535 1.00 94.31 99 SER A N 1
ATOM 819 C CA . SER A 1 99 ? -9.863 2.042 -7.031 1.00 94.31 99 SER A CA 1
ATOM 820 C C . SER A 1 99 ? -10.130 1.377 -8.394 1.00 94.31 99 SER A C 1
ATOM 822 O O . SER A 1 99 ? -11.252 1.424 -8.897 1.00 94.31 99 SER A O 1
ATOM 824 N N . ASN A 1 100 ? -9.125 0.754 -9.018 1.00 94.44 100 ASN A N 1
ATOM 825 C CA . ASN A 1 100 ? -9.268 0.037 -10.284 1.00 94.44 100 ASN A CA 1
ATOM 826 C C . ASN A 1 100 ? -9.915 -1.348 -10.056 1.00 94.44 100 ASN A C 1
ATOM 828 O O . ASN A 1 100 ? -9.462 -2.077 -9.176 1.00 94.44 100 ASN A O 1
ATOM 832 N N . PRO A 1 101 ? -10.899 -1.785 -10.871 1.00 95.81 101 PRO A N 1
ATOM 833 C CA . PRO A 1 101 ? -11.601 -3.059 -10.666 1.00 95.81 101 PRO A CA 1
ATOM 834 C C . PRO A 1 101 ? -10.708 -4.305 -10.615 1.00 95.81 101 PRO A C 1
ATOM 836 O O . PRO A 1 101 ? -11.002 -5.243 -9.875 1.00 95.81 101 PRO A O 1
ATOM 839 N N . ILE A 1 102 ? -9.617 -4.330 -11.389 1.00 95.00 102 ILE A N 1
ATOM 840 C CA . ILE A 1 102 ? -8.673 -5.457 -11.402 1.00 95.00 102 ILE A CA 1
ATOM 841 C C . ILE A 1 102 ? -7.932 -5.515 -10.067 1.00 95.00 102 ILE A C 1
ATOM 843 O O . ILE A 1 102 ? -7.829 -6.575 -9.458 1.00 95.00 102 ILE A O 1
ATOM 847 N N . TRP A 1 103 ? -7.464 -4.365 -9.590 1.00 95.25 103 TRP A N 1
ATOM 848 C CA . TRP A 1 103 ? -6.789 -4.254 -8.301 1.00 95.25 103 TRP A CA 1
ATOM 849 C C . TRP A 1 103 ? -7.721 -4.546 -7.135 1.00 95.25 103 TRP A C 1
ATOM 851 O O . TRP A 1 103 ? -7.340 -5.319 -6.265 1.00 95.25 103 TRP A O 1
ATOM 861 N N . ILE A 1 104 ? -8.953 -4.027 -7.165 1.00 97.69 104 ILE A N 1
ATOM 862 C CA . ILE A 1 104 ? -9.975 -4.345 -6.163 1.00 97.69 104 ILE A CA 1
ATOM 863 C C . ILE A 1 104 ? -10.134 -5.854 -6.047 1.00 97.69 104 ILE A C 1
ATOM 865 O O . ILE A 1 104 ? -10.021 -6.401 -4.958 1.00 97.69 104 ILE A O 1
ATOM 869 N N . LYS A 1 105 ? -10.304 -6.547 -7.175 1.00 97.25 105 LYS A N 1
ATOM 870 C CA . LYS A 1 105 ? -10.455 -8.001 -7.184 1.00 97.25 105 LYS A CA 1
ATOM 871 C C . LYS A 1 105 ? -9.248 -8.728 -6.583 1.00 97.25 105 LYS A C 1
ATOM 873 O O . LYS A 1 105 ? -9.438 -9.626 -5.767 1.00 97.25 105 LYS 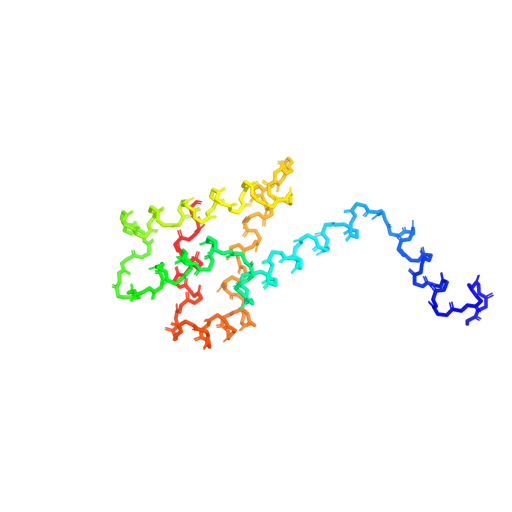A O 1
ATOM 878 N N . GLU A 1 106 ? -8.028 -8.396 -7.001 1.00 97.00 106 GLU A N 1
ATOM 879 C CA . GLU A 1 106 ? -6.828 -9.116 -6.547 1.00 97.00 106 GLU A CA 1
ATOM 880 C C . GLU A 1 106 ? -6.482 -8.813 -5.082 1.00 97.00 106 GLU A C 1
ATOM 882 O O . GLU A 1 106 ? -6.133 -9.723 -4.327 1.00 97.00 106 GLU A O 1
ATOM 887 N N . VAL A 1 107 ? -6.628 -7.559 -4.652 1.00 97.50 107 VAL A N 1
ATOM 888 C CA . VAL A 1 107 ? -6.362 -7.137 -3.271 1.00 97.50 107 VAL A CA 1
ATOM 889 C C . VAL A 1 107 ? -7.441 -7.669 -2.326 1.00 97.50 107 VAL A C 1
ATOM 891 O O . VAL A 1 107 ? -7.100 -8.222 -1.280 1.00 97.50 107 VAL A O 1
ATOM 894 N N . ASP A 1 108 ? -8.721 -7.603 -2.701 1.00 98.25 108 ASP A N 1
ATOM 895 C CA . ASP A 1 108 ? -9.809 -8.118 -1.862 1.00 98.25 108 ASP A CA 1
ATOM 896 C C . ASP A 1 108 ? -9.777 -9.646 -1.764 1.00 98.25 108 ASP A C 1
ATOM 898 O O . ASP A 1 108 ? -10.049 -10.214 -0.706 1.00 98.25 108 ASP A O 1
ATOM 902 N N . LYS A 1 109 ? -9.370 -10.343 -2.833 1.00 97.44 109 LYS A N 1
ATOM 903 C CA . LYS A 1 109 ? -9.121 -11.792 -2.782 1.00 97.44 109 LYS A CA 1
ATOM 904 C C . LYS A 1 109 ? -8.031 -12.149 -1.766 1.00 97.44 109 LYS A C 1
ATOM 906 O O . LYS A 1 109 ? -8.083 -13.225 -1.173 1.00 97.44 109 LYS A O 1
ATOM 911 N N . LYS A 1 110 ? -7.034 -11.280 -1.598 1.00 96.06 110 LYS A N 1
ATOM 912 C CA . LYS A 1 110 ? -5.877 -11.508 -0.728 1.00 96.06 110 LYS A CA 1
ATOM 913 C C . LYS A 1 110 ? -6.149 -11.162 0.734 1.00 96.06 110 LYS A C 1
ATOM 915 O O . LYS A 1 110 ? -5.717 -11.904 1.612 1.00 96.06 110 LYS A O 1
ATOM 920 N N . TYR A 1 111 ? -6.828 -10.048 0.990 1.00 96.56 111 TYR A N 1
ATOM 921 C CA . TYR A 1 111 ? -6.964 -9.480 2.335 1.00 96.56 111 TYR A CA 1
ATOM 922 C C . TYR A 1 111 ? -8.401 -9.446 2.870 1.00 96.56 111 TYR A C 1
ATOM 924 O O . TYR A 1 111 ? -8.592 -9.231 4.064 1.00 96.56 111 TYR A O 1
ATOM 932 N N . GLY A 1 112 ? -9.397 -9.726 2.030 1.00 97.31 112 GLY A N 1
ATOM 933 C CA . GLY A 1 112 ? -10.813 -9.673 2.380 1.00 97.31 112 GLY A CA 1
ATOM 934 C C . GLY A 1 112 ? -11.567 -8.577 1.626 1.00 97.31 112 GLY A C 1
ATOM 935 O O . GLY A 1 112 ? -10.994 -7.627 1.098 1.00 97.31 112 GLY A O 1
ATOM 936 N N . ASN A 1 113 ? -12.890 -8.721 1.559 1.00 98.00 113 ASN A N 1
ATOM 937 C CA . ASN A 1 113 ? -13.750 -7.782 0.840 1.00 98.00 113 ASN A CA 1
ATOM 938 C C . ASN A 1 113 ? -13.624 -6.357 1.407 1.00 98.00 113 ASN A C 1
ATOM 940 O O . ASN A 1 113 ? -13.761 -6.158 2.614 1.00 98.00 113 ASN A O 1
ATOM 944 N N . GLY A 1 114 ? -13.409 -5.371 0.534 1.00 97.88 114 GLY A N 1
ATOM 945 C CA . GLY A 1 114 ? -13.251 -3.964 0.904 1.00 97.88 114 GLY A CA 1
ATOM 946 C C . GLY A 1 114 ? -11.822 -3.541 1.261 1.00 97.88 114 GLY A C 1
ATOM 947 O O . GLY A 1 114 ? -11.582 -2.341 1.419 1.00 97.88 114 GLY A O 1
ATOM 948 N N . SER A 1 115 ? -10.862 -4.468 1.337 1.00 98.44 115 SER A N 1
ATOM 949 C CA . SER A 1 115 ? -9.466 -4.150 1.660 1.00 98.44 115 SER A CA 1
ATOM 950 C C . SER A 1 115 ? -8.822 -3.194 0.660 1.00 98.44 115 SER A C 1
ATOM 952 O O . SER A 1 115 ? -8.125 -2.270 1.074 1.00 98.44 115 SER A O 1
ATOM 954 N N . SER A 1 116 ? -9.066 -3.362 -0.642 1.00 98.31 116 SER A N 1
ATOM 955 C CA . SER A 1 116 ? -8.503 -2.482 -1.672 1.00 98.31 116 SER A CA 1
ATOM 956 C C . SER A 1 116 ? -8.949 -1.046 -1.474 1.00 98.31 116 SER A C 1
ATOM 958 O O . SER A 1 116 ? -8.124 -0.135 -1.413 1.00 98.31 116 SER A O 1
ATOM 960 N N . LYS A 1 117 ? -10.259 -0.845 -1.308 1.00 97.88 117 LYS A N 1
ATOM 961 C CA . LYS A 1 117 ? -10.827 0.480 -1.072 1.00 97.88 117 LYS A CA 1
ATOM 962 C C . LYS A 1 117 ? -10.246 1.100 0.200 1.00 97.88 117 LYS A C 1
ATOM 964 O O . LYS A 1 117 ? -9.806 2.244 0.152 1.00 97.88 117 LYS A O 1
ATOM 969 N N . PHE A 1 118 ? -10.192 0.333 1.289 1.00 98.56 118 PHE A N 1
ATOM 970 C CA . PHE A 1 118 ? -9.649 0.784 2.569 1.00 98.56 118 PHE A CA 1
ATOM 971 C C . PHE A 1 118 ? -8.189 1.244 2.451 1.00 98.56 118 PHE A C 1
ATOM 973 O O . PHE A 1 118 ? -7.846 2.338 2.896 1.00 98.56 118 PHE A O 1
ATOM 980 N N . ILE A 1 119 ? -7.333 0.445 1.801 1.00 98.31 119 ILE A N 1
ATOM 981 C CA . ILE A 1 119 ? -5.926 0.797 1.560 1.00 98.31 119 ILE A CA 1
ATOM 982 C C . ILE A 1 119 ? -5.831 2.079 0.725 1.00 98.31 119 ILE A C 1
ATOM 984 O O . ILE A 1 119 ? -5.099 2.998 1.088 1.00 98.31 119 ILE A O 1
ATOM 988 N N . GLY A 1 120 ? -6.589 2.164 -0.371 1.00 97.81 120 GLY A N 1
ATOM 989 C CA . GLY A 1 120 ? -6.603 3.347 -1.228 1.00 97.81 120 GLY A CA 1
ATOM 990 C C . GLY A 1 120 ? -7.049 4.613 -0.493 1.00 97.81 120 GLY A C 1
ATOM 991 O O . GLY A 1 120 ? -6.498 5.681 -0.732 1.00 97.81 120 GLY A O 1
ATOM 992 N N . GLU A 1 121 ? -8.022 4.515 0.413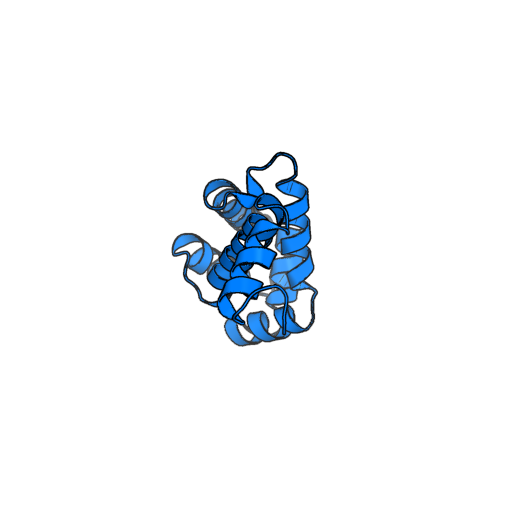 1.00 97.94 121 GLU A N 1
ATOM 993 C CA . GLU A 1 121 ? -8.464 5.635 1.254 1.00 97.94 121 GLU A CA 1
ATOM 994 C C . GLU A 1 121 ? -7.416 6.029 2.297 1.00 97.94 121 GLU A C 1
ATOM 996 O O . GLU A 1 121 ? -7.170 7.220 2.485 1.00 97.94 121 GLU A O 1
ATOM 1001 N N . ALA A 1 122 ? -6.747 5.058 2.918 1.00 98.12 122 ALA A N 1
ATOM 1002 C CA . ALA A 1 122 ? -5.703 5.326 3.898 1.00 98.12 122 ALA A CA 1
ATOM 1003 C C . ALA A 1 122 ? -4.463 6.005 3.284 1.00 98.12 122 ALA A C 1
ATOM 1005 O O . ALA A 1 122 ? -3.871 6.877 3.922 1.00 98.12 122 ALA A O 1
ATOM 1006 N N . LEU A 1 123 ? -4.085 5.637 2.053 1.00 97.75 123 LEU A N 1
ATOM 1007 C CA . LEU A 1 123 ? -2.887 6.142 1.362 1.00 97.75 123 LEU A CA 1
ATOM 1008 C C . LEU A 1 123 ? -3.101 7.451 0.577 1.00 97.75 123 LEU A C 1
ATOM 1010 O O . LEU A 1 123 ? -2.146 7.971 0.012 1.00 97.75 123 LEU A O 1
ATOM 1014 N N . LYS A 1 124 ? -4.326 7.985 0.505 1.00 92.12 124 LYS A N 1
ATOM 1015 C CA . LYS A 1 124 ? -4.678 9.166 -0.315 1.00 92.12 124 LYS A CA 1
ATOM 1016 C C . LYS A 1 124 ? -4.135 10.514 0.187 1.00 92.12 124 LYS A C 1
ATOM 1018 O O . LYS A 1 124 ? -4.424 11.520 -0.459 1.00 92.12 124 LYS A O 1
ATOM 1023 N N . LYS A 1 125 ? -3.443 10.553 1.327 1.00 69.69 125 LYS A N 1
ATOM 1024 C CA . LYS A 1 125 ? -2.965 11.802 1.938 1.00 69.69 125 LYS A CA 1
ATOM 1025 C C . LYS A 1 125 ? -1.673 12.323 1.333 1.00 69.69 125 LYS A C 1
ATOM 1027 O O . LYS A 1 125 ? -0.805 11.493 0.989 1.00 69.69 125 LYS A O 1
#

Radius of gyration: 17.69 Å; chains: 1; bounding box: 30×26×58 Å

Sequence (125 aa):
IKQYGSIEKYAKALKKNLNSDILTLGEQYDKFKKDCLEDKHPKLKELYKKIVSDLSKDPSSKEIQQIAEEITNTAKKDYEIFKMDNGDDHWYYMVQLFSNPIWIKEVDKKYGNGSSKFIGEALKK

Foldseek 3Di:
DPPQPDPVSVVVVVCVPPPVVVVVLVVLLVVVVCCQLVVVPVVLSVLLLVLLVDPVDDLQDPVNLVSLVVNLVCCCVPGVCLVDPCNVVVLQVVLCCLVPPVNQVSQCVVRNHCSSVSSSSNNND